Protein AF-A0A443SRJ0-F1 (afdb_monomer_lite)

Organism: NCBI:txid299467

Secondary structure (DSSP, 8-state):
-PPPHHHHHHHHHHHHH-TT---EEEEEEEHHHHHHHHHHTTTS-HHHHHHHHHHHHHHHHHHHHHTT--EEEEEEEPP--GGGHHHHHHHHHHHHHHHHHHHHTT--SSS-----EEEE---SSHHHHHHH--HHHH--

Foldseek 3Di:
DDDDLVNLVVQVVVCVVPVPDAAAEEDEDELVVLLCVVVVCVVPDPVVNLVVLLVVLLVLVVVCVVSVHQAYEYEYDQDPDPVCQVVLQCVVLSSLVSNVVSLPVPCPPDDNRSNRDYHYDADPDPVSVVRRHDPVSSVD

Sequence (140 aa):
MLFSASDLLFLNSLKSQNPKLKVLVSLRFDRKAVANLISANSSRSIDETDSAYSRLAIRVRDFIVAHEIDGVDLDSKYLTDNEILSVNKEIVTSFTKALRYAFQERNSVNIKPKEFLISITSSKYPKELADDYNFKEIKK

Radius of gyration: 16.37 Å; chains: 1; bounding box: 41×31×47 Å

pLDDT: mean 76.87, std 14.96, range [43.91, 95.5]

InterPro domains:
  IPR001223 Glycoside hydrolase family 18, catalytic domain [PF00704] (11-140)
  IPR001223 Glycoside hydrolase family 18, catalytic domain [PS51910] (1-140)
  IPR017853 Glycoside hydrolase superfamily [SSF51445] (10-139)

Structure (mmCIF, N/CA/C/O backbone):
data_AF-A0A443SRJ0-F1
#
_entry.id   AF-A0A443SRJ0-F1
#
loop_
_atom_site.group_PDB
_atom_site.id
_atom_site.type_symbol
_atom_site.label_atom_id
_atom_site.label_alt_id
_atom_site.label_comp_id
_atom_site.label_asym_id
_atom_site.label_entity_id
_atom_site.label_seq_id
_atom_site.pdbx_PDB_ins_code
_atom_site.Cartn_x
_atom_site.Cartn_y
_atom_site.Cartn_z
_atom_site.occupancy
_atom_site.B_iso_or_equiv
_atom_site.auth_seq_id
_atom_site.auth_comp_id
_atom_site.auth_asym_id
_atom_site.auth_atom_id
_atom_site.pdbx_PDB_model_num
ATOM 1 N N . MET A 1 1 ? -12.239 8.414 -8.629 1.00 44.75 1 MET A N 1
ATOM 2 C CA . MET A 1 1 ? -13.343 8.478 -7.653 1.00 44.75 1 MET A CA 1
ATOM 3 C C . MET A 1 1 ? -12.724 8.956 -6.353 1.00 44.75 1 MET A C 1
ATOM 5 O O . MET A 1 1 ? -11.786 8.319 -5.896 1.00 44.75 1 MET A O 1
ATOM 9 N N . LEU A 1 2 ? -13.120 10.133 -5.870 1.00 60.31 2 LEU A N 1
ATOM 10 C CA . LEU A 1 2 ? -12.668 10.672 -4.585 1.00 60.31 2 LEU A CA 1
ATOM 11 C C . LEU A 1 2 ? -13.701 10.241 -3.540 1.00 60.31 2 LEU A C 1
ATOM 13 O O . LEU A 1 2 ? -14.890 10.437 -3.777 1.00 60.31 2 LEU A O 1
ATOM 17 N N . PHE A 1 3 ? -13.268 9.619 -2.444 1.00 67.44 3 PHE A N 1
ATOM 18 C CA . PHE A 1 3 ? -14.166 9.300 -1.332 1.00 67.44 3 PHE A CA 1
ATOM 19 C C . PHE A 1 3 ? -14.610 10.595 -0.652 1.00 67.44 3 PHE A C 1
ATOM 21 O O . PHE A 1 3 ? -13.781 11.463 -0.371 1.00 67.44 3 PHE A O 1
ATOM 28 N N . SER A 1 4 ? -15.905 10.726 -0.375 1.00 80.69 4 SER A N 1
ATOM 29 C CA . SER A 1 4 ? -16.392 11.777 0.512 1.00 80.69 4 SER A CA 1
ATOM 30 C C . SER A 1 4 ? -16.085 11.419 1.971 1.00 80.69 4 SER A C 1
ATOM 32 O O . SER A 1 4 ? -15.935 10.247 2.324 1.00 80.69 4 SER A O 1
ATOM 34 N N . ALA A 1 5 ? -16.029 12.422 2.852 1.00 79.25 5 ALA A N 1
ATOM 35 C CA . ALA A 1 5 ? -15.895 12.176 4.289 1.00 79.25 5 ALA A CA 1
ATOM 36 C C . ALA A 1 5 ? -17.042 11.292 4.827 1.00 79.25 5 ALA A C 1
ATOM 38 O O . ALA A 1 5 ? -16.814 10.444 5.688 1.00 79.25 5 ALA A O 1
ATOM 39 N N . SER A 1 6 ? -18.253 11.433 4.275 1.00 85.81 6 SER A N 1
ATOM 40 C CA . SER A 1 6 ? -19.414 10.597 4.605 1.00 85.81 6 SER A CA 1
ATOM 41 C C . SER A 1 6 ? -19.233 9.129 4.221 1.00 85.81 6 SER A C 1
ATOM 43 O O . SER A 1 6 ? -19.625 8.262 5.000 1.00 85.81 6 SER A O 1
ATOM 45 N N . ASP A 1 7 ? -18.595 8.833 3.084 1.00 89.00 7 ASP A N 1
ATOM 46 C CA . ASP A 1 7 ? -18.338 7.446 2.668 1.00 89.00 7 ASP A CA 1
ATOM 47 C C . ASP A 1 7 ? -17.396 6.749 3.656 1.00 89.00 7 ASP A C 1
ATOM 49 O O . ASP A 1 7 ? -17.621 5.605 4.048 1.00 89.00 7 ASP A O 1
ATOM 53 N N . LEU A 1 8 ? -16.358 7.459 4.110 1.00 87.06 8 LEU A N 1
ATOM 54 C CA . LEU A 1 8 ? -15.388 6.931 5.072 1.00 87.06 8 LEU A CA 1
ATOM 55 C C . LEU A 1 8 ? -16.022 6.697 6.448 1.00 87.06 8 LEU A C 1
ATOM 57 O O . LEU A 1 8 ? -15.788 5.657 7.062 1.00 87.06 8 LEU A O 1
ATOM 61 N N . LEU A 1 9 ? -16.868 7.625 6.909 1.00 87.56 9 LEU A N 1
ATOM 62 C CA . LEU A 1 9 ? -17.628 7.458 8.151 1.00 87.56 9 LEU A CA 1
ATOM 63 C C . LEU A 1 9 ? -18.557 6.244 8.079 1.00 87.56 9 LEU A C 1
ATOM 65 O O . LEU A 1 9 ? -18.588 5.438 9.011 1.00 87.56 9 LEU A O 1
ATOM 69 N N . PHE A 1 10 ? -19.269 6.076 6.962 1.00 90.75 10 PHE A N 1
ATOM 70 C CA . PHE A 1 10 ? -20.126 4.915 6.753 1.00 90.75 10 PHE A CA 1
ATOM 71 C C . PHE A 1 10 ? -19.322 3.610 6.793 1.00 90.75 10 PHE A C 1
ATOM 73 O O . PHE A 1 10 ? -19.665 2.712 7.562 1.00 90.75 10 PHE A O 1
ATOM 80 N N . LEU A 1 11 ? -18.217 3.518 6.046 1.00 90.19 11 LEU A N 1
ATOM 81 C CA . LEU A 1 11 ? -17.362 2.327 6.032 1.00 90.19 11 LEU A CA 1
ATOM 82 C C . LEU A 1 11 ? -16.805 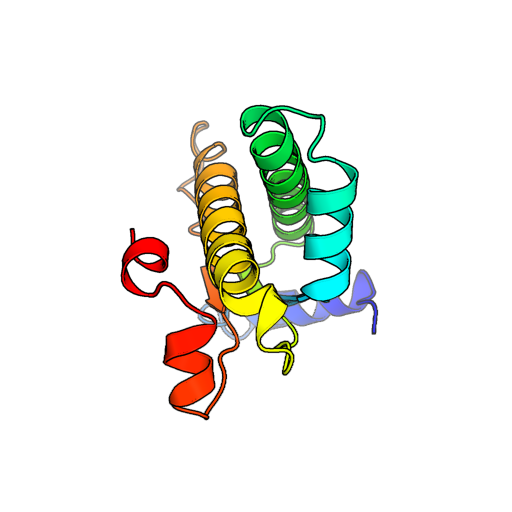1.992 7.423 1.00 90.19 11 LEU A C 1
ATOM 84 O O . LEU A 1 11 ? -16.765 0.823 7.804 1.00 90.19 11 LEU A O 1
ATOM 88 N N . ASN A 1 12 ? -16.427 2.998 8.212 1.00 87.12 12 ASN A N 1
ATOM 89 C CA . ASN A 1 12 ? -15.984 2.779 9.588 1.00 87.12 12 ASN A CA 1
ATOM 90 C C . ASN A 1 12 ? -17.115 2.341 10.515 1.00 87.12 12 ASN A C 1
ATOM 92 O O . ASN A 1 12 ? -16.883 1.508 11.390 1.00 87.12 12 ASN A O 1
ATOM 96 N N . SER A 1 13 ? -18.342 2.830 10.311 1.00 92.00 13 SER A N 1
ATOM 97 C CA . SER A 1 13 ? -19.494 2.415 11.118 1.00 92.00 13 SER A CA 1
ATOM 98 C C . SER A 1 13 ? -19.753 0.905 11.030 1.00 92.00 13 SER A C 1
ATOM 100 O O . SER A 1 13 ? -20.167 0.296 12.017 1.00 92.00 13 SER A O 1
ATOM 102 N N . LEU A 1 14 ? -19.406 0.263 9.907 1.00 93.56 14 LEU A N 1
ATOM 103 C CA . LEU A 1 14 ? -19.519 -1.189 9.730 1.00 93.56 14 LEU A CA 1
ATOM 104 C C . LEU A 1 14 ? -18.627 -1.979 10.702 1.00 93.56 14 LEU A C 1
ATOM 106 O O . LEU A 1 14 ? -18.949 -3.116 11.051 1.00 93.56 14 LEU A O 1
ATOM 110 N N . LYS A 1 15 ? -17.544 -1.376 11.213 1.00 92.56 15 LYS A N 1
ATOM 111 C CA . LYS A 1 15 ? -16.679 -1.995 12.231 1.00 92.56 15 LYS A CA 1
ATOM 112 C C . LYS A 1 15 ? -17.403 -2.196 13.565 1.00 92.56 15 LYS A C 1
ATOM 114 O O . LYS A 1 15 ? -17.046 -3.104 14.308 1.00 92.56 15 LYS A O 1
ATOM 119 N N . SER A 1 16 ? -18.440 -1.405 13.862 1.00 91.38 16 SER A N 1
ATOM 120 C CA . SER A 1 16 ? -19.272 -1.613 15.059 1.00 91.38 16 SER A CA 1
ATOM 121 C C . SER A 1 16 ? -20.077 -2.915 14.991 1.00 91.38 16 SER A C 1
ATOM 123 O O . SER A 1 16 ? -20.309 -3.553 16.014 1.00 91.38 16 SER A O 1
ATOM 125 N N . GLN A 1 17 ? -20.449 -3.341 13.780 1.00 95.50 17 GLN A N 1
ATOM 126 C CA . GLN A 1 17 ? -21.190 -4.580 13.533 1.00 95.50 17 GLN A CA 1
ATOM 127 C C . GLN A 1 17 ? -20.252 -5.787 13.429 1.00 95.50 17 GLN A C 1
ATOM 129 O O . GLN A 1 17 ? -20.599 -6.892 13.836 1.00 95.50 17 GLN A O 1
ATOM 134 N N . ASN A 1 18 ? -19.042 -5.577 12.906 1.00 95.50 18 ASN A N 1
ATOM 135 C CA . ASN A 1 18 ? -17.995 -6.587 12.858 1.00 95.50 18 ASN A CA 1
ATOM 136 C C . ASN A 1 18 ? -16.651 -5.986 13.303 1.00 95.50 18 ASN A C 1
ATOM 138 O O . ASN A 1 18 ? -15.917 -5.460 12.463 1.00 95.50 18 ASN A O 1
ATOM 142 N N . PRO A 1 19 ? -16.265 -6.131 14.586 1.00 91.75 19 PRO A N 1
ATOM 143 C CA . PRO A 1 19 ? -15.003 -5.593 15.103 1.00 91.75 19 PRO A CA 1
ATOM 144 C C . PRO A 1 19 ? -13.735 -6.167 14.448 1.00 91.75 19 PRO A C 1
ATOM 146 O O . PRO A 1 19 ? -12.643 -5.630 14.635 1.00 91.75 19 PRO A O 1
ATOM 149 N N . LYS A 1 20 ? -13.851 -7.265 13.686 1.00 93.19 20 LYS A N 1
ATOM 150 C CA . LYS A 1 20 ? -12.743 -7.845 12.911 1.00 93.19 20 LYS A CA 1
ATOM 151 C C . LYS A 1 20 ? -12.593 -7.213 11.524 1.00 93.19 20 LYS A C 1
ATOM 153 O O . LYS A 1 20 ? -11.577 -7.453 10.875 1.00 93.19 20 LYS A O 1
ATOM 158 N N . LEU A 1 21 ? -13.575 -6.435 11.062 1.00 94.00 21 LEU A N 1
ATOM 159 C CA . LEU A 1 21 ? -13.532 -5.757 9.770 1.00 94.00 21 LEU A CA 1
ATOM 160 C C . LEU A 1 21 ? -12.390 -4.735 9.744 1.00 94.00 21 LEU A C 1
ATOM 162 O O . LEU A 1 21 ? -12.214 -3.960 10.686 1.00 94.00 21 LEU A O 1
ATOM 166 N N . LYS A 1 22 ? -11.636 -4.726 8.641 1.00 93.75 22 LYS A N 1
ATOM 167 C CA . LYS A 1 22 ? -10.589 -3.742 8.363 1.00 93.75 22 LYS A CA 1
ATOM 168 C C . LYS A 1 22 ? -10.931 -2.966 7.101 1.00 93.75 22 LYS A C 1
ATOM 170 O O . LYS A 1 22 ? -11.345 -3.558 6.109 1.00 93.75 22 LYS A O 1
ATOM 175 N N . VAL A 1 23 ? -10.755 -1.652 7.151 1.00 92.88 23 VAL A N 1
ATOM 176 C CA . VAL A 1 23 ? -10.993 -0.740 6.028 1.00 92.88 23 VAL A CA 1
ATOM 177 C C . VAL A 1 23 ? -9.653 -0.188 5.568 1.00 92.88 23 VAL A C 1
ATOM 179 O O . VAL A 1 23 ? -8.908 0.376 6.370 1.00 92.88 23 VAL A O 1
ATOM 182 N N . LEU A 1 24 ? -9.352 -0.359 4.283 1.00 93.69 24 LEU A N 1
ATOM 183 C CA . LEU A 1 24 ? -8.164 0.185 3.633 1.00 93.69 24 LEU A CA 1
ATOM 184 C C . LEU A 1 24 ? -8.595 1.125 2.509 1.00 93.69 24 LEU A C 1
ATOM 186 O O . LEU A 1 24 ? -9.617 0.897 1.861 1.00 93.69 24 LEU A O 1
ATOM 190 N N . VAL A 1 25 ? -7.794 2.158 2.255 1.00 91.62 25 VAL A N 1
ATOM 191 C CA . VAL A 1 25 ? -7.959 3.027 1.081 1.00 91.62 25 VAL A CA 1
ATOM 192 C C . VAL A 1 25 ? -6.900 2.723 0.038 1.00 91.62 25 VAL A C 1
ATOM 194 O O . VAL A 1 25 ? -5.715 2.634 0.354 1.00 91.62 25 VAL A O 1
ATOM 197 N N . SER A 1 26 ? -7.331 2.584 -1.213 1.00 91.12 26 SER A N 1
ATOM 198 C CA . SER A 1 26 ? -6.417 2.338 -2.323 1.00 91.12 26 SER A CA 1
ATOM 199 C C . SER A 1 26 ? -5.842 3.651 -2.852 1.00 91.12 26 SER A C 1
ATOM 201 O O . SER A 1 26 ? -6.565 4.547 -3.299 1.00 91.12 26 SER A O 1
ATOM 203 N N . LEU A 1 27 ? -4.520 3.768 -2.781 1.00 88.25 27 LEU A N 1
ATOM 204 C CA . LEU A 1 27 ? -3.725 4.844 -3.341 1.00 88.25 27 LEU A CA 1
ATOM 205 C C . LEU A 1 27 ? -3.383 4.480 -4.781 1.00 88.25 27 LEU A C 1
ATOM 207 O O . LEU A 1 27 ? -2.394 3.798 -5.054 1.00 88.25 27 LEU A O 1
ATOM 211 N N . ARG A 1 28 ? -4.211 4.965 -5.707 1.00 83.56 28 ARG A N 1
ATOM 212 C CA . ARG A 1 28 ? -3.949 4.812 -7.136 1.00 83.56 28 ARG A CA 1
ATOM 213 C C . ARG A 1 28 ? -3.001 5.898 -7.604 1.00 83.56 28 ARG A C 1
ATOM 215 O O . ARG A 1 28 ? -3.376 7.070 -7.629 1.00 83.56 28 ARG A O 1
ATOM 222 N N . PHE A 1 29 ? -1.798 5.513 -8.007 1.00 73.88 29 PHE A N 1
ATOM 223 C CA . PHE A 1 29 ? -0.833 6.440 -8.586 1.00 73.88 29 PHE A CA 1
ATOM 224 C C . PHE A 1 29 ? -0.308 5.934 -9.924 1.00 73.88 29 PHE A C 1
ATOM 226 O O . PHE A 1 29 ? -0.174 4.733 -10.174 1.00 73.88 29 PHE A O 1
ATOM 233 N N . ASP A 1 30 ? -0.036 6.888 -10.807 1.00 74.00 30 ASP A N 1
ATOM 234 C CA . ASP A 1 30 ? 0.606 6.630 -12.084 1.00 74.00 30 ASP A CA 1
ATOM 235 C C . ASP A 1 30 ? 2.124 6.630 -11.878 1.00 74.00 30 ASP A C 1
ATOM 237 O O . ASP A 1 30 ? 2.721 7.661 -11.555 1.00 74.00 30 ASP A O 1
ATOM 241 N N . ARG A 1 31 ? 2.749 5.462 -12.058 1.00 69.25 31 ARG A N 1
ATOM 242 C CA . ARG A 1 31 ? 4.198 5.300 -11.910 1.00 69.25 31 ARG A CA 1
ATOM 243 C C . ARG A 1 31 ? 4.975 6.185 -12.881 1.00 69.25 31 ARG A C 1
ATOM 245 O O . ARG A 1 31 ? 6.039 6.658 -12.507 1.00 69.25 31 ARG A O 1
ATOM 252 N N . LYS A 1 32 ? 4.445 6.477 -14.076 1.00 69.38 32 LYS A N 1
ATOM 253 C CA . LYS A 1 32 ? 5.091 7.363 -15.056 1.00 69.38 32 LYS A CA 1
ATOM 254 C C . LYS A 1 32 ? 5.081 8.807 -14.575 1.00 69.38 32 LYS A C 1
ATOM 256 O O . LYS A 1 32 ? 6.088 9.495 -14.687 1.00 69.38 32 LYS A O 1
ATOM 261 N N . ALA A 1 33 ? 3.973 9.257 -13.987 1.00 67.25 33 ALA A N 1
ATOM 262 C CA . ALA A 1 33 ? 3.899 10.588 -13.388 1.00 67.25 33 ALA A CA 1
ATOM 263 C C . ALA A 1 33 ? 4.875 10.727 -12.207 1.00 67.25 33 ALA A C 1
ATOM 265 O O . ALA A 1 33 ? 5.566 11.738 -12.099 1.00 67.25 33 ALA A O 1
ATOM 266 N N . VAL A 1 34 ? 4.981 9.695 -11.363 1.00 67.25 34 VAL A N 1
ATOM 267 C CA . VAL A 1 34 ? 5.936 9.659 -10.245 1.00 67.25 34 VAL A CA 1
ATOM 268 C C . VAL A 1 34 ? 7.384 9.612 -10.748 1.00 67.25 34 VAL A C 1
ATOM 270 O O . VAL A 1 34 ? 8.201 10.407 -10.296 1.00 67.25 34 VAL A O 1
ATOM 273 N N . ALA A 1 35 ? 7.695 8.764 -11.729 1.00 66.75 35 ALA A N 1
ATOM 274 C CA . ALA A 1 35 ? 9.014 8.688 -12.356 1.00 66.75 35 ALA A CA 1
ATOM 275 C C . ALA A 1 35 ? 9.423 10.023 -12.994 1.00 66.75 35 ALA A C 1
ATOM 277 O O . ALA A 1 35 ? 10.542 10.475 -12.780 1.00 66.75 35 ALA A O 1
ATOM 278 N N . ASN A 1 36 ? 8.508 10.691 -13.704 1.00 67.31 36 ASN A N 1
ATOM 279 C CA . ASN A 1 36 ? 8.746 12.011 -14.291 1.00 67.31 36 ASN A CA 1
ATOM 280 C C . ASN A 1 36 ? 8.974 13.093 -13.228 1.00 67.31 36 ASN A C 1
ATOM 282 O O . ASN A 1 36 ? 9.793 13.983 -13.424 1.00 67.31 36 ASN A O 1
ATOM 286 N N . LEU A 1 37 ? 8.270 13.026 -12.095 1.00 63.41 37 LEU A N 1
ATOM 287 C CA . LEU A 1 37 ? 8.514 13.923 -10.965 1.00 63.41 37 LEU A CA 1
ATOM 288 C C . LEU A 1 37 ? 9.896 13.684 -10.352 1.00 63.41 37 LEU A C 1
ATOM 290 O O . LEU A 1 37 ? 10.562 14.641 -9.975 1.00 63.41 37 LEU A O 1
ATOM 294 N N . ILE A 1 38 ? 10.341 12.433 -10.258 1.00 61.47 38 ILE A N 1
ATOM 295 C CA . ILE A 1 38 ? 11.665 12.089 -9.726 1.00 61.47 38 ILE A CA 1
ATOM 296 C C . ILE A 1 38 ? 12.759 12.518 -10.703 1.00 61.47 38 ILE A C 1
ATOM 298 O O . ILE A 1 38 ? 13.710 13.178 -10.299 1.00 61.47 38 ILE A O 1
ATOM 302 N N . SER A 1 39 ? 12.604 12.226 -11.996 1.00 63.19 39 SER A N 1
ATOM 303 C CA . SER A 1 39 ? 13.583 12.589 -13.024 1.00 63.19 39 SER A CA 1
ATOM 304 C C . SER A 1 39 ? 13.669 14.100 -13.244 1.00 63.19 39 SER A C 1
ATOM 306 O O . SER A 1 39 ? 14.772 14.623 -13.380 1.00 63.19 39 SER A O 1
ATOM 308 N N . ALA A 1 40 ? 12.556 14.838 -13.175 1.00 59.94 40 ALA A N 1
ATOM 309 C CA . ALA A 1 40 ? 12.565 16.304 -13.188 1.00 59.94 40 ALA A CA 1
ATOM 310 C C . ALA A 1 40 ? 13.244 16.908 -11.946 1.00 59.94 40 ALA A C 1
ATOM 312 O O . ALA A 1 40 ? 13.718 18.041 -11.990 1.00 59.94 40 ALA A O 1
ATOM 313 N N . ASN A 1 41 ? 13.318 16.148 -10.851 1.00 52.78 41 ASN A N 1
ATOM 314 C CA . ASN A 1 41 ? 14.046 16.511 -9.640 1.00 52.78 41 ASN A CA 1
ATOM 315 C C . ASN A 1 41 ? 15.436 15.850 -9.555 1.00 52.78 41 ASN A C 1
ATOM 317 O O . ASN A 1 41 ? 16.070 15.960 -8.518 1.00 52.78 41 ASN A O 1
ATOM 321 N N . SER A 1 42 ? 15.953 15.208 -10.612 1.00 49.91 42 SER A N 1
ATOM 322 C CA . SER A 1 42 ? 17.254 14.503 -10.587 1.00 49.91 42 SER A CA 1
ATOM 323 C C . SER A 1 42 ? 18.488 15.406 -10.403 1.00 49.91 42 SER A C 1
ATOM 325 O O . SER A 1 42 ? 19.588 14.905 -10.188 1.00 49.91 42 SER A O 1
ATOM 327 N N . SER A 1 43 ? 18.322 16.734 -10.434 1.00 48.00 43 SER A N 1
ATOM 328 C CA . SER A 1 43 ? 19.339 17.701 -9.987 1.00 48.00 43 SER A CA 1
ATOM 329 C C . SER A 1 43 ? 19.380 17.886 -8.464 1.00 48.00 43 SER A C 1
ATOM 331 O O . SER A 1 43 ? 20.258 18.579 -7.952 1.00 48.00 43 SER A O 1
ATOM 333 N N . ARG A 1 44 ? 18.439 17.278 -7.737 1.00 46.62 44 ARG A N 1
ATOM 334 C CA . ARG A 1 44 ? 18.351 17.263 -6.278 1.00 46.62 44 ARG A CA 1
ATOM 335 C C . ARG A 1 44 ? 18.863 15.922 -5.759 1.00 46.62 44 ARG A C 1
ATOM 337 O O . ARG A 1 44 ? 18.669 14.889 -6.396 1.00 46.62 44 ARG A O 1
ATOM 344 N N . SER A 1 45 ? 19.565 15.944 -4.628 1.00 45.59 45 SER A N 1
ATOM 345 C CA . SER A 1 45 ? 20.201 14.755 -4.053 1.00 45.59 45 SER A CA 1
ATOM 346 C C . SER A 1 45 ? 19.187 13.634 -3.778 1.00 45.59 45 SER A C 1
ATOM 348 O O . SER A 1 45 ? 17.991 13.873 -3.606 1.00 45.59 45 SER A O 1
ATOM 350 N N . ILE A 1 46 ? 19.671 12.390 -3.713 1.00 48.69 46 ILE A N 1
ATOM 351 C CA . ILE A 1 46 ? 18.876 11.201 -3.353 1.00 48.69 46 ILE A CA 1
ATOM 352 C C . ILE A 1 46 ? 18.085 11.434 -2.046 1.00 48.69 46 ILE A C 1
ATOM 354 O O . ILE A 1 46 ? 16.906 11.081 -1.978 1.00 48.69 46 ILE A O 1
ATOM 358 N N . ASP A 1 47 ? 18.668 12.165 -1.090 1.00 50.66 47 ASP A N 1
ATOM 359 C CA . ASP A 1 47 ? 18.025 12.575 0.168 1.00 50.66 47 ASP A CA 1
ATOM 360 C C . ASP A 1 47 ? 16.751 13.424 -0.039 1.00 50.66 47 ASP A C 1
ATOM 362 O O . ASP A 1 47 ? 15.787 13.341 0.727 1.00 50.66 47 ASP A O 1
ATOM 366 N N . GLU A 1 48 ? 16.687 14.235 -1.099 1.00 48.59 48 GLU A N 1
ATOM 367 C CA . GLU A 1 48 ? 15.500 15.033 -1.417 1.00 48.59 48 GLU A CA 1
ATOM 368 C C . GLU A 1 48 ? 14.387 14.206 -2.077 1.00 48.59 48 GLU A C 1
ATOM 370 O O . GLU A 1 48 ? 13.204 14.508 -1.884 1.00 48.59 48 GLU A O 1
ATOM 375 N N . THR A 1 49 ? 14.716 13.134 -2.801 1.00 51.50 49 THR A N 1
ATOM 376 C CA . THR A 1 49 ? 13.706 12.192 -3.318 1.00 51.50 49 THR A CA 1
ATOM 377 C C . THR A 1 49 ? 13.093 11.383 -2.172 1.00 51.50 49 THR A C 1
ATOM 379 O O . THR A 1 49 ? 11.865 11.263 -2.088 1.00 51.50 49 THR A O 1
ATOM 382 N N . ASP A 1 50 ? 13.918 10.959 -1.213 1.00 59.56 50 ASP A N 1
ATOM 383 C CA . ASP A 1 50 ? 13.458 10.380 0.053 1.00 59.56 50 ASP A CA 1
ATOM 384 C C . ASP A 1 50 ? 12.578 11.361 0.839 1.00 59.56 50 ASP A C 1
ATOM 386 O O . ASP A 1 50 ? 11.566 10.964 1.427 1.00 59.56 50 ASP A O 1
ATOM 390 N N . SER A 1 51 ? 12.851 12.668 0.758 1.00 69.06 51 SER A N 1
ATOM 391 C CA . SER A 1 51 ? 11.989 13.690 1.360 1.00 69.06 51 SER A CA 1
ATOM 392 C C . SER A 1 51 ? 10.592 13.761 0.719 1.00 69.06 51 SER A C 1
ATOM 394 O O . SER A 1 51 ? 9.610 14.036 1.410 1.00 69.06 51 SER A O 1
ATOM 396 N N . ALA A 1 52 ? 10.459 13.506 -0.589 1.00 73.50 52 ALA A N 1
ATOM 397 C CA . ALA A 1 52 ? 9.169 13.556 -1.278 1.00 73.50 52 ALA A CA 1
ATOM 398 C C . ALA A 1 52 ? 8.286 12.355 -0.920 1.00 73.50 52 ALA A C 1
ATOM 400 O O . ALA A 1 52 ? 7.123 12.547 -0.550 1.00 73.50 52 ALA A O 1
ATOM 401 N N . TYR A 1 53 ? 8.849 11.143 -0.955 1.00 78.81 53 TYR A N 1
ATOM 402 C CA . TYR A 1 53 ? 8.154 9.939 -0.497 1.00 78.81 53 TYR A CA 1
ATOM 403 C C . TYR A 1 53 ? 7.779 10.029 0.978 1.00 78.81 53 TYR A C 1
ATOM 405 O O . TYR A 1 53 ? 6.642 9.722 1.328 1.00 78.81 53 TYR A O 1
ATOM 413 N N . SER A 1 54 ? 8.685 10.527 1.823 1.00 82.19 54 SER A N 1
ATOM 414 C CA . SER A 1 54 ? 8.425 10.719 3.253 1.00 82.19 54 SER A CA 1
ATOM 415 C C . SER A 1 54 ? 7.305 11.729 3.500 1.00 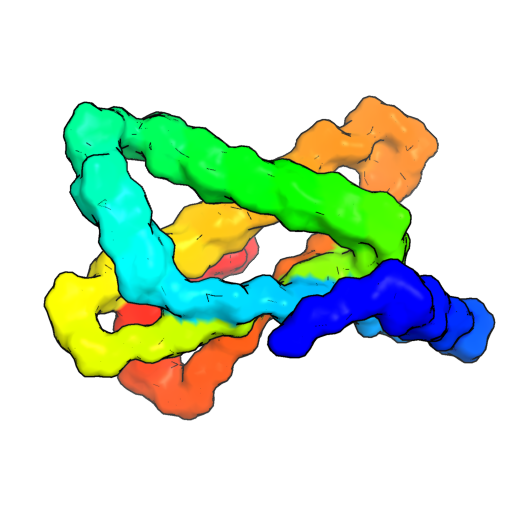82.19 54 SER A C 1
ATOM 417 O O . SER A 1 54 ? 6.376 11.444 4.253 1.00 82.19 54 SER A O 1
ATOM 419 N N . ARG A 1 55 ? 7.304 12.883 2.812 1.00 82.50 55 ARG A N 1
ATOM 420 C CA . ARG A 1 55 ? 6.205 13.864 2.906 1.00 82.50 55 ARG A CA 1
ATOM 421 C C . ARG A 1 55 ? 4.867 13.274 2.473 1.00 82.50 55 ARG A C 1
ATOM 423 O O . ARG A 1 55 ? 3.853 13.528 3.123 1.00 82.50 55 ARG A O 1
ATOM 430 N N . LEU A 1 56 ? 4.844 12.512 1.379 1.00 84.75 56 LEU A N 1
ATOM 431 C CA . LEU A 1 56 ? 3.623 11.855 0.920 1.00 84.75 56 LEU A CA 1
ATOM 432 C C . LEU A 1 56 ? 3.157 10.795 1.926 1.00 84.75 56 LEU A C 1
ATOM 434 O O . LEU A 1 56 ? 1.981 10.777 2.278 1.00 84.75 56 LEU A O 1
ATOM 438 N N . ALA A 1 57 ? 4.069 9.969 2.439 1.00 87.38 57 ALA A N 1
ATOM 439 C CA . ALA A 1 57 ? 3.778 8.948 3.440 1.00 87.38 57 ALA A CA 1
ATOM 440 C C . ALA A 1 57 ? 3.222 9.548 4.742 1.00 87.38 57 ALA A C 1
ATOM 442 O O . ALA A 1 57 ? 2.246 9.037 5.288 1.00 87.38 57 ALA A O 1
ATOM 443 N N . ILE A 1 58 ? 3.770 10.679 5.196 1.00 86.75 58 ILE A N 1
ATOM 444 C CA . ILE A 1 58 ? 3.253 11.443 6.339 1.00 86.75 58 ILE A CA 1
ATOM 445 C C . ILE A 1 58 ? 1.821 11.922 6.080 1.00 86.75 58 ILE A C 1
ATOM 447 O O . ILE A 1 58 ? 0.953 11.736 6.927 1.00 86.75 58 ILE A O 1
ATOM 451 N N . ARG A 1 59 ? 1.535 12.481 4.897 1.00 88.12 59 ARG A N 1
ATOM 452 C CA . ARG A 1 59 ? 0.171 12.917 4.544 1.00 88.12 59 ARG A CA 1
ATOM 453 C C . ARG A 1 59 ? -0.810 11.750 4.481 1.00 88.12 59 ARG A C 1
ATOM 455 O O . ARG A 1 59 ? -1.944 11.886 4.928 1.00 88.12 59 ARG A O 1
ATOM 462 N N . VAL A 1 60 ? -0.374 10.607 3.951 1.00 90.25 60 VAL A N 1
ATOM 463 C CA . VAL A 1 60 ? -1.163 9.370 3.939 1.00 90.25 60 VAL A CA 1
ATOM 464 C C . VAL A 1 60 ? -1.471 8.919 5.364 1.00 90.25 60 VAL A C 1
ATOM 466 O O . VAL A 1 60 ? -2.629 8.646 5.668 1.00 90.25 60 VAL A O 1
ATOM 469 N N . ARG A 1 61 ? -0.466 8.887 6.248 1.00 89.69 61 ARG A N 1
ATOM 470 C CA . ARG A 1 61 ? -0.644 8.582 7.673 1.00 89.69 61 ARG A CA 1
ATOM 471 C C . ARG A 1 61 ? -1.668 9.514 8.313 1.00 89.69 61 ARG A C 1
ATOM 473 O O . ARG A 1 61 ? -2.599 9.048 8.960 1.00 89.69 61 ARG A O 1
ATOM 480 N N . ASP A 1 62 ? -1.497 10.820 8.142 1.00 89.56 62 ASP A N 1
ATOM 481 C CA . ASP A 1 62 ? -2.372 11.811 8.768 1.00 89.56 62 ASP A CA 1
ATOM 482 C C . ASP A 1 62 ? -3.818 11.652 8.281 1.00 89.56 62 ASP A C 1
ATOM 484 O O . ASP A 1 62 ? -4.746 11.698 9.086 1.00 89.56 62 ASP A O 1
ATOM 488 N N . PHE A 1 63 ? -4.006 11.356 6.992 1.00 89.81 63 PHE A N 1
ATOM 489 C CA . PHE A 1 63 ? -5.311 11.042 6.417 1.00 89.81 63 PHE A CA 1
ATOM 490 C C . PHE A 1 63 ? -5.942 9.784 7.036 1.00 89.81 63 PHE A C 1
ATOM 492 O O . PHE A 1 63 ? -7.082 9.834 7.496 1.00 89.81 63 PHE A O 1
ATOM 499 N N . ILE A 1 64 ? -5.222 8.656 7.091 1.00 90.19 64 ILE A N 1
ATOM 500 C CA . ILE A 1 64 ? -5.791 7.412 7.640 1.00 90.19 64 ILE A CA 1
ATOM 501 C C . ILE A 1 64 ? -6.058 7.510 9.147 1.00 90.19 64 ILE A C 1
ATOM 503 O O . ILE A 1 64 ? -7.015 6.908 9.626 1.00 90.19 64 ILE A O 1
ATOM 507 N N . VAL A 1 65 ? -5.262 8.291 9.887 1.00 88.94 65 VAL A N 1
ATOM 508 C CA . VAL A 1 65 ? -5.493 8.583 11.310 1.00 88.94 65 VAL A CA 1
ATOM 509 C C . VAL A 1 65 ? -6.756 9.423 11.480 1.00 88.94 65 VAL A C 1
ATOM 511 O O . VAL A 1 65 ? -7.631 9.042 12.253 1.00 88.94 65 VAL A O 1
ATOM 514 N N . ALA A 1 66 ? -6.872 10.531 10.741 1.00 88.00 66 ALA A N 1
ATOM 515 C CA . ALA A 1 66 ? -8.006 11.451 10.840 1.00 88.00 66 ALA A CA 1
ATOM 516 C C . ALA A 1 66 ? -9.347 10.786 10.497 1.00 88.00 66 ALA A C 1
ATOM 518 O O . ALA A 1 66 ? -10.389 11.186 11.010 1.00 88.00 66 ALA A O 1
ATOM 519 N N . HIS A 1 67 ? -9.311 9.763 9.646 1.00 88.69 67 HIS A N 1
ATOM 520 C CA . HIS A 1 67 ? -10.489 9.030 9.204 1.00 88.69 67 HIS A CA 1
ATOM 521 C C . HIS A 1 67 ? -10.571 7.613 9.779 1.00 88.69 67 HIS A C 1
ATOM 523 O O . HIS A 1 67 ? -11.282 6.796 9.215 1.00 88.69 67 HIS A O 1
ATOM 529 N N . GLU A 1 68 ? -9.845 7.282 10.852 1.00 88.56 68 GLU A N 1
ATOM 530 C CA . GLU A 1 68 ? -9.894 5.973 11.537 1.00 88.56 68 GLU A CA 1
ATOM 531 C C . GLU A 1 68 ? -9.724 4.735 10.628 1.00 88.56 68 GLU A C 1
ATOM 533 O O . GLU A 1 68 ? -10.141 3.618 10.957 1.00 88.56 68 GLU A O 1
ATOM 538 N N . ILE A 1 69 ? -9.053 4.906 9.494 1.00 90.88 69 ILE A N 1
ATOM 539 C CA . ILE A 1 69 ? -8.799 3.867 8.496 1.00 90.88 69 ILE A CA 1
ATOM 540 C C . ILE A 1 69 ? -7.711 2.934 9.042 1.00 90.88 69 ILE A C 1
ATOM 542 O O . ILE A 1 69 ? -6.878 3.323 9.867 1.00 90.88 69 ILE A O 1
ATOM 546 N N . ASP A 1 70 ? -7.754 1.659 8.664 1.00 92.69 70 ASP A N 1
ATOM 547 C CA . ASP A 1 70 ? -6.833 0.651 9.200 1.00 92.69 70 ASP A CA 1
ATOM 548 C C . ASP A 1 70 ? -5.567 0.502 8.368 1.00 92.69 70 ASP A C 1
ATOM 550 O O . ASP A 1 70 ? -4.631 -0.149 8.815 1.00 92.69 70 ASP A O 1
ATOM 554 N N . GLY A 1 71 ? -5.510 1.100 7.181 1.00 93.44 71 GLY A N 1
ATOM 555 C CA . GLY A 1 71 ? -4.341 1.012 6.328 1.00 93.44 71 GLY A CA 1
ATOM 556 C C . GLY A 1 71 ? -4.563 1.520 4.915 1.00 93.44 71 GLY A C 1
ATOM 557 O O . GLY A 1 71 ? -5.574 2.153 4.599 1.00 93.44 71 GLY A O 1
ATOM 558 N N . VAL A 1 72 ? -3.600 1.203 4.060 1.00 93.75 72 VAL A N 1
ATOM 559 C CA . VAL A 1 72 ? -3.591 1.588 2.651 1.00 93.75 72 VAL A CA 1
ATOM 560 C C . VAL A 1 72 ? -3.297 0.407 1.741 1.00 93.75 72 VAL A C 1
ATOM 562 O O . VAL A 1 72 ? -2.601 -0.538 2.112 1.00 93.75 72 VAL A O 1
ATOM 565 N N . ASP A 1 73 ? -3.825 0.484 0.531 1.00 93.56 73 ASP A N 1
ATOM 566 C CA . ASP A 1 73 ? -3.492 -0.393 -0.584 1.00 93.56 73 ASP A CA 1
ATOM 567 C C . ASP A 1 73 ? -2.743 0.413 -1.648 1.00 93.56 73 ASP A C 1
ATOM 569 O O . ASP A 1 73 ? -3.185 1.489 -2.042 1.00 93.56 73 ASP A O 1
ATOM 573 N N . LEU A 1 74 ? -1.586 -0.067 -2.092 1.00 89.75 74 LEU A N 1
ATOM 574 C CA . LEU A 1 74 ? -0.836 0.544 -3.184 1.00 89.75 74 LEU A CA 1
ATOM 575 C C . LEU A 1 74 ? -1.273 -0.095 -4.503 1.00 89.75 74 LEU A C 1
ATOM 577 O O . LEU A 1 74 ? -0.794 -1.170 -4.860 1.00 89.75 74 LEU A O 1
ATOM 581 N N . ASP A 1 75 ? -2.150 0.590 -5.238 1.00 87.81 75 ASP A N 1
ATOM 582 C CA . ASP A 1 75 ? -2.590 0.195 -6.581 1.00 87.81 75 ASP A CA 1
ATOM 583 C C . ASP A 1 75 ? -1.926 1.077 -7.636 1.00 87.81 75 ASP A C 1
ATOM 585 O O . ASP A 1 75 ? -2.478 2.036 -8.183 1.00 87.81 75 ASP A O 1
ATOM 589 N N . SER A 1 76 ? -0.664 0.772 -7.888 1.00 78.88 76 SER A N 1
ATOM 590 C CA . SER A 1 76 ? 0.105 1.451 -8.915 1.00 78.88 76 SER A CA 1
ATOM 591 C C . SER A 1 76 ? -0.233 0.883 -10.294 1.00 78.88 76 SER A C 1
ATOM 593 O O . SER A 1 76 ? -0.167 -0.333 -10.484 1.00 78.88 76 SER A O 1
ATOM 595 N N . LYS A 1 77 ? -0.486 1.739 -11.286 1.00 69.88 77 LYS A N 1
ATOM 596 C CA . LYS A 1 77 ? -0.590 1.266 -12.675 1.00 69.88 77 LYS A CA 1
ATOM 597 C C . LYS A 1 77 ? 0.769 0.748 -13.165 1.00 69.88 77 LYS A C 1
ATOM 599 O O . LYS A 1 77 ? 1.764 1.466 -13.059 1.00 69.88 77 LYS A O 1
ATOM 604 N N . TYR A 1 78 ? 0.793 -0.474 -13.697 1.00 64.62 78 TYR A N 1
ATOM 605 C CA . TYR A 1 78 ? 1.961 -1.084 -14.346 1.00 64.62 78 TYR A CA 1
ATOM 606 C C . TYR A 1 78 ? 2.359 -0.274 -15.577 1.00 64.62 78 TYR A C 1
ATOM 608 O O . TYR A 1 78 ? 1.486 0.179 -16.323 1.00 64.62 78 TYR A O 1
ATOM 616 N N . LEU A 1 79 ? 3.660 -0.087 -15.791 1.00 58.09 79 LEU A N 1
ATOM 617 C CA . LEU A 1 79 ? 4.157 0.501 -17.032 1.00 58.09 79 LEU A CA 1
ATOM 618 C C . LEU A 1 79 ? 4.569 -0.631 -17.965 1.00 58.09 79 LEU A C 1
ATOM 620 O O . LEU A 1 79 ? 5.268 -1.549 -17.555 1.00 58.09 79 LEU A O 1
ATOM 624 N N . THR A 1 80 ? 4.149 -0.555 -19.223 1.00 57.69 80 THR A N 1
ATOM 625 C CA . THR A 1 80 ? 4.487 -1.553 -20.249 1.00 57.69 80 THR A CA 1
ATOM 626 C C . THR A 1 80 ? 5.792 -1.244 -20.988 1.00 57.69 80 THR A C 1
ATOM 628 O O . THR A 1 80 ? 6.229 -2.051 -21.805 1.00 57.69 80 THR A O 1
ATOM 631 N N . ASP A 1 81 ? 6.416 -0.094 -20.713 1.00 58.06 81 ASP A N 1
ATOM 632 C CA . ASP A 1 81 ? 7.605 0.377 -21.428 1.00 58.06 81 ASP A CA 1
ATOM 633 C C . ASP A 1 81 ? 8.902 -0.099 -20.747 1.00 58.06 81 ASP A C 1
ATOM 635 O O . ASP A 1 81 ? 9.167 0.201 -19.580 1.00 58.06 81 ASP A O 1
ATOM 639 N N . ASN A 1 82 ? 9.741 -0.814 -21.508 1.00 54.66 82 ASN A N 1
ATOM 640 C CA . ASN A 1 82 ? 10.971 -1.463 -21.026 1.00 54.66 82 ASN A CA 1
ATOM 641 C C . ASN A 1 82 ? 12.048 -0.488 -20.494 1.00 54.66 82 ASN A C 1
ATOM 643 O O . ASN A 1 82 ? 12.951 -0.915 -19.780 1.00 54.66 82 ASN A O 1
ATOM 647 N N . GLU A 1 83 ? 11.975 0.806 -20.818 1.00 51.78 83 GLU A N 1
ATOM 648 C CA . GLU A 1 83 ? 12.974 1.809 -20.403 1.00 51.78 83 GLU A CA 1
ATOM 649 C C . GLU A 1 83 ? 12.778 2.314 -18.958 1.00 51.78 83 GLU A C 1
ATOM 651 O O . GLU A 1 83 ? 13.656 2.981 -18.418 1.00 51.78 83 GLU A O 1
ATOM 656 N N . ILE A 1 84 ? 11.666 1.968 -18.292 1.00 59.06 84 ILE A N 1
ATOM 657 C CA . ILE A 1 84 ? 11.307 2.474 -16.947 1.00 59.06 84 ILE A CA 1
ATOM 658 C C . ILE A 1 84 ? 11.400 1.368 -15.866 1.00 59.06 84 ILE A C 1
ATOM 660 O O . ILE A 1 84 ? 11.111 1.588 -14.692 1.00 59.06 84 ILE A O 1
ATOM 664 N N . LEU A 1 85 ? 11.849 0.159 -16.224 1.00 58.06 85 LEU A N 1
ATOM 665 C CA . LEU A 1 85 ? 11.753 -1.031 -15.362 1.00 58.06 85 LEU A CA 1
ATOM 666 C C . LEU A 1 85 ? 12.532 -0.932 -14.034 1.00 58.06 85 LEU A C 1
ATOM 668 O O . LEU A 1 85 ? 12.022 -1.346 -12.994 1.00 58.06 85 LEU A O 1
ATOM 672 N N . SER A 1 86 ? 13.746 -0.370 -14.016 1.00 60.09 86 SER A N 1
ATOM 673 C CA . SER A 1 86 ? 14.508 -0.205 -12.760 1.00 60.09 86 SER A CA 1
ATOM 674 C C . SER A 1 86 ? 13.866 0.833 -11.834 1.00 60.09 86 SER A C 1
ATOM 676 O O . SER A 1 86 ? 13.674 0.573 -10.646 1.00 60.09 86 SER A O 1
ATOM 678 N N . VAL A 1 87 ? 13.449 1.965 -12.405 1.00 63.12 87 VAL A N 1
ATOM 679 C CA . VAL A 1 87 ? 12.759 3.058 -11.706 1.00 63.12 87 VAL A CA 1
ATOM 680 C C . VAL A 1 87 ? 11.434 2.567 -11.108 1.00 63.12 87 VAL A C 1
ATOM 682 O O . VAL A 1 87 ? 11.082 2.929 -9.987 1.00 63.12 87 VAL A O 1
ATOM 685 N N . ASN A 1 88 ? 10.730 1.660 -11.791 1.00 63.91 88 ASN A N 1
ATOM 686 C CA . ASN A 1 88 ? 9.495 1.056 -11.290 1.00 63.91 88 ASN A CA 1
ATOM 687 C C . ASN A 1 88 ? 9.687 0.236 -10.012 1.00 63.91 88 ASN A C 1
ATOM 689 O O . ASN A 1 88 ? 8.903 0.391 -9.069 1.00 63.91 88 ASN A O 1
ATOM 693 N N . LYS A 1 89 ? 10.719 -0.623 -9.968 1.00 73.00 89 LYS A N 1
ATOM 694 C CA . LYS A 1 89 ? 11.012 -1.445 -8.780 1.00 73.00 89 LYS A CA 1
ATOM 695 C C . LYS A 1 89 ? 11.312 -0.572 -7.569 1.00 73.00 89 LYS A C 1
ATOM 697 O O . LYS A 1 89 ? 10.897 -0.897 -6.452 1.00 73.00 89 LYS A O 1
ATOM 702 N N . GLU A 1 90 ? 12.026 0.527 -7.788 1.00 76.19 90 GLU A N 1
ATOM 703 C CA . GLU A 1 90 ? 12.410 1.456 -6.731 1.00 76.19 90 GLU A CA 1
ATOM 704 C C . GLU A 1 90 ? 11.220 2.265 -6.219 1.00 76.19 90 GLU A C 1
ATOM 706 O O . GLU A 1 90 ? 11.055 2.348 -5.008 1.00 76.19 90 GLU A O 1
ATOM 711 N N . ILE A 1 91 ? 10.327 2.763 -7.084 1.00 78.69 91 ILE A N 1
ATOM 712 C CA . ILE A 1 91 ? 9.176 3.578 -6.651 1.00 78.69 91 ILE A CA 1
ATOM 713 C C . ILE A 1 91 ? 8.316 2.849 -5.611 1.00 78.69 91 ILE A C 1
ATOM 715 O O . ILE A 1 91 ? 8.062 3.379 -4.527 1.00 78.69 91 ILE A O 1
ATOM 719 N N . VAL A 1 92 ? 7.867 1.624 -5.915 1.00 81.12 92 VAL A N 1
ATOM 720 C CA . VAL A 1 92 ? 6.997 0.867 -4.997 1.00 81.12 92 VAL A CA 1
ATOM 721 C C . VAL A 1 92 ? 7.741 0.517 -3.713 1.00 81.12 92 VAL A C 1
ATOM 723 O O . VAL A 1 92 ? 7.177 0.623 -2.623 1.00 81.12 92 VAL A O 1
ATOM 726 N N . THR A 1 93 ? 9.012 0.131 -3.825 1.00 84.44 93 THR A N 1
ATOM 727 C CA . THR A 1 93 ? 9.839 -0.252 -2.675 1.00 84.44 93 THR A CA 1
ATOM 728 C C . THR A 1 93 ? 10.088 0.938 -1.750 1.00 84.44 93 THR A C 1
ATOM 730 O O . THR A 1 93 ? 9.812 0.847 -0.554 1.00 84.44 93 THR A O 1
ATOM 733 N N . SER A 1 94 ? 10.561 2.061 -2.290 1.00 83.81 94 SER A N 1
ATOM 734 C CA . SER A 1 94 ? 10.869 3.275 -1.533 1.00 83.81 94 SER A CA 1
ATOM 735 C C . SER A 1 94 ? 9.617 3.868 -0.905 1.00 83.81 94 SER A C 1
ATOM 737 O O . SER A 1 94 ? 9.626 4.200 0.280 1.00 83.81 94 SER A O 1
ATOM 739 N N . PHE A 1 95 ? 8.498 3.910 -1.635 1.00 85.44 95 PHE A N 1
ATOM 740 C CA . PHE A 1 95 ? 7.258 4.418 -1.060 1.00 85.44 95 PHE A CA 1
ATOM 741 C C . PHE A 1 95 ? 6.697 3.496 0.033 1.00 85.44 95 PHE A C 1
ATOM 743 O O . PHE A 1 95 ? 6.245 3.978 1.071 1.00 85.44 95 PHE A O 1
ATOM 750 N N . THR A 1 96 ? 6.801 2.173 -0.136 1.00 88.56 96 THR A N 1
ATOM 751 C CA . THR A 1 96 ? 6.429 1.211 0.916 1.00 88.56 96 THR A CA 1
ATOM 752 C C . THR A 1 96 ? 7.281 1.400 2.173 1.00 88.56 96 THR A C 1
ATOM 754 O O . THR A 1 96 ? 6.738 1.421 3.278 1.00 88.56 96 THR A O 1
ATOM 757 N N . LYS A 1 97 ? 8.601 1.583 2.028 1.00 87.31 97 LYS A N 1
ATOM 758 C CA . LYS A 1 97 ? 9.513 1.860 3.153 1.00 87.31 97 LYS A CA 1
ATOM 759 C C . LYS A 1 97 ? 9.164 3.177 3.853 1.00 87.31 97 LYS A C 1
ATOM 761 O O . LYS A 1 97 ? 9.066 3.201 5.078 1.00 87.31 97 LYS A O 1
ATOM 766 N N . ALA A 1 98 ? 8.891 4.238 3.092 1.00 86.88 98 ALA A N 1
ATOM 767 C CA . ALA A 1 98 ? 8.474 5.527 3.639 1.00 86.88 98 ALA A C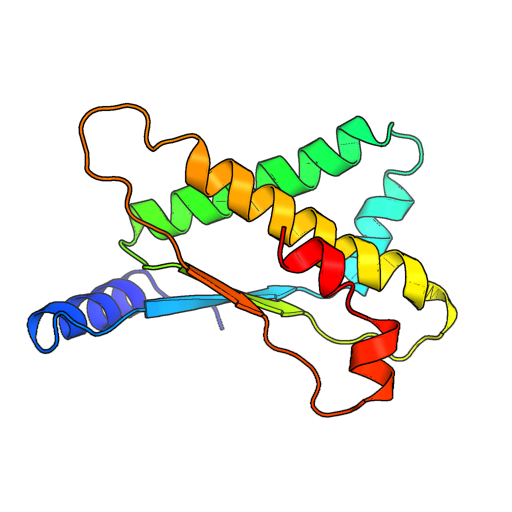A 1
ATOM 768 C C . ALA A 1 98 ? 7.157 5.429 4.432 1.00 86.88 98 ALA A C 1
ATOM 770 O O . ALA A 1 98 ? 7.045 6.002 5.515 1.00 86.88 98 ALA A O 1
ATOM 771 N N . LEU A 1 99 ? 6.174 4.662 3.941 1.00 88.81 99 LEU A N 1
ATOM 772 C CA . LEU A 1 99 ? 4.920 4.403 4.660 1.00 88.81 99 LEU A CA 1
ATOM 773 C C . LEU A 1 99 ? 5.148 3.644 5.967 1.00 88.81 99 LEU A C 1
ATOM 775 O O . LEU A 1 99 ? 4.616 4.049 6.999 1.00 88.81 99 LEU A O 1
ATOM 779 N N . ARG A 1 100 ? 5.974 2.588 5.949 1.00 88.06 100 ARG A N 1
ATOM 780 C CA . ARG A 1 100 ? 6.341 1.842 7.165 1.00 88.06 100 ARG A CA 1
ATOM 781 C C . ARG A 1 100 ? 6.952 2.764 8.213 1.00 88.06 100 ARG A C 1
ATOM 783 O O . ARG A 1 100 ? 6.511 2.751 9.359 1.00 88.06 100 ARG A O 1
ATOM 790 N N . TYR A 1 101 ? 7.910 3.593 7.806 1.00 86.50 101 TYR A N 1
ATOM 791 C CA . TYR A 1 101 ? 8.557 4.550 8.697 1.00 86.50 101 TYR A CA 1
ATOM 792 C C . TYR A 1 101 ? 7.554 5.556 9.282 1.00 86.50 101 TYR A C 1
ATOM 794 O O . TYR A 1 101 ? 7.449 5.699 10.501 1.00 86.50 101 TYR A O 1
ATOM 802 N N . ALA A 1 102 ? 6.730 6.178 8.432 1.00 86.25 102 ALA A N 1
ATOM 803 C CA . ALA A 1 102 ? 5.720 7.138 8.872 1.00 86.25 102 ALA A CA 1
ATOM 804 C C . ALA A 1 102 ? 4.712 6.520 9.861 1.00 86.25 102 ALA A C 1
ATOM 806 O O . ALA A 1 102 ? 4.288 7.185 10.809 1.00 86.25 102 ALA A O 1
ATOM 807 N N . PHE A 1 103 ? 4.329 5.255 9.661 1.00 86.56 103 PHE A N 1
ATOM 808 C CA . PHE A 1 103 ? 3.401 4.536 10.539 1.00 86.56 103 PHE A CA 1
ATOM 809 C C . PHE A 1 103 ? 4.034 4.142 11.883 1.00 86.56 103 PHE A C 1
ATOM 811 O O . PHE A 1 103 ? 3.312 3.976 12.866 1.00 86.56 103 PHE A O 1
ATOM 818 N N . GLN A 1 104 ? 5.363 4.038 11.957 1.00 81.38 104 GLN A N 1
ATOM 819 C CA . GLN A 1 104 ? 6.097 3.754 13.193 1.00 81.38 104 GLN A CA 1
ATOM 820 C C . GLN A 1 104 ? 6.327 5.014 14.049 1.00 81.38 104 GLN A C 1
ATOM 822 O O . GLN A 1 104 ? 6.237 4.932 15.274 1.00 81.38 104 GLN A O 1
ATOM 827 N N . GLU A 1 105 ? 6.554 6.181 13.432 1.00 73.19 105 GLU A N 1
ATOM 828 C CA . GLU A 1 105 ? 6.960 7.426 14.115 1.00 73.19 105 GLU A CA 1
ATOM 829 C C . GLU A 1 105 ? 5.995 7.953 15.199 1.00 73.19 105 GLU A C 1
ATOM 831 O O . GLU A 1 105 ? 6.427 8.689 16.086 1.00 73.19 105 GLU A O 1
ATOM 836 N N . ARG A 1 106 ? 4.697 7.614 15.173 1.00 56.75 106 ARG A N 1
ATOM 837 C CA . ARG A 1 106 ? 3.705 8.134 16.146 1.00 56.75 106 ARG A CA 1
ATOM 838 C C . ARG A 1 106 ? 3.257 7.157 17.230 1.00 56.75 106 ARG A C 1
ATOM 840 O O . ARG A 1 106 ? 2.390 7.503 18.028 1.00 56.75 106 ARG A O 1
ATOM 847 N N . ASN A 1 107 ? 3.890 5.995 17.349 1.00 53.75 107 ASN A N 1
ATOM 848 C CA . ASN A 1 107 ? 3.582 5.049 18.429 1.00 53.75 107 ASN A CA 1
ATOM 849 C C . ASN A 1 107 ? 4.218 5.418 19.790 1.00 53.75 107 ASN A C 1
ATOM 851 O O . ASN A 1 107 ? 4.161 4.636 20.735 1.00 53.75 107 ASN A O 1
ATOM 855 N N . SER A 1 108 ? 4.798 6.615 19.912 1.00 44.94 108 SER A N 1
ATOM 856 C CA . SER A 1 108 ? 5.639 7.028 21.044 1.00 44.94 108 SER A CA 1
ATOM 857 C C . SER A 1 108 ? 4.912 7.745 22.193 1.00 44.94 108 SER A C 1
ATOM 859 O O . SER A 1 108 ? 5.577 8.313 23.053 1.00 44.94 108 SER A O 1
ATOM 861 N N . VAL A 1 109 ? 3.574 7.741 22.264 1.00 48.28 109 VAL A N 1
ATOM 862 C CA . VAL A 1 109 ? 2.846 8.341 23.405 1.00 48.28 109 VAL A CA 1
ATOM 863 C C . VAL A 1 109 ? 1.644 7.477 23.804 1.00 48.28 109 VAL A C 1
ATOM 865 O O . VAL A 1 109 ? 0.563 7.633 23.254 1.00 48.28 109 VAL A O 1
ATOM 868 N N . ASN A 1 110 ? 1.846 6.560 24.760 1.00 43.91 1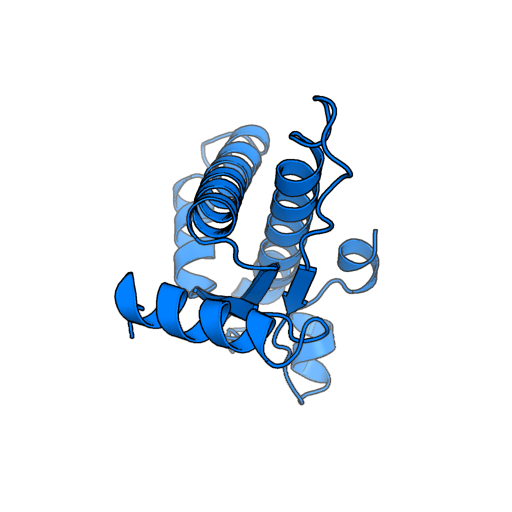10 ASN A N 1
ATOM 869 C CA . ASN A 1 110 ? 0.840 5.904 25.626 1.00 43.91 110 ASN A CA 1
ATOM 870 C C . ASN A 1 110 ? -0.467 5.346 25.016 1.00 43.91 110 ASN A C 1
ATOM 872 O O . ASN A 1 110 ? -1.406 5.031 25.745 1.00 43.91 110 ASN A O 1
ATOM 876 N N . ILE A 1 111 ? -0.525 5.133 23.708 1.00 48.41 111 ILE A N 1
ATOM 877 C CA . ILE A 1 111 ? -1.624 4.459 23.020 1.00 48.41 111 ILE A CA 1
ATOM 878 C C . ILE A 1 111 ? -1.018 3.198 22.419 1.00 48.41 111 ILE A C 1
ATOM 880 O O . ILE A 1 111 ? 0.042 3.269 21.798 1.00 48.41 111 ILE A O 1
ATOM 884 N N . LYS A 1 112 ? -1.651 2.033 22.635 1.00 49.81 112 LYS A N 1
ATOM 885 C CA . LYS A 1 112 ? -1.217 0.787 21.985 1.00 49.81 112 LYS A CA 1
ATOM 886 C C . LYS A 1 112 ? -0.973 1.084 20.501 1.00 49.81 112 LYS A C 1
ATOM 888 O O . LYS A 1 112 ? -1.877 1.653 19.885 1.00 49.81 112 LYS A O 1
ATOM 893 N N . PRO A 1 113 ? 0.197 0.728 19.946 1.00 56.50 113 PRO A N 1
ATOM 894 C CA . PRO A 1 113 ? 0.505 1.027 18.560 1.00 56.50 113 PRO A CA 1
ATOM 895 C C . PRO A 1 113 ? -0.618 0.487 17.677 1.00 56.50 113 PRO A C 1
ATOM 897 O O . PRO A 1 113 ? -0.865 -0.722 17.659 1.00 56.50 113 PRO A O 1
ATOM 900 N N . LYS A 1 114 ? -1.352 1.378 16.998 1.00 67.19 114 LYS A N 1
ATOM 901 C CA . LYS A 1 114 ? -2.304 0.941 15.977 1.00 67.19 114 LYS A CA 1
ATOM 902 C C . LYS A 1 114 ? -1.447 0.457 14.818 1.00 67.19 114 LYS A C 1
ATOM 904 O O . LYS A 1 114 ? -0.798 1.253 14.146 1.00 67.19 114 LYS A O 1
ATOM 909 N N . GLU A 1 115 ? -1.404 -0.854 14.627 1.00 82.06 115 GLU A N 1
ATOM 910 C CA . GLU A 1 115 ? -0.718 -1.441 13.486 1.00 82.06 115 GLU A CA 1
ATOM 911 C C . GLU A 1 115 ? -1.513 -1.104 12.222 1.00 82.06 115 GLU A C 1
ATOM 913 O O . GLU A 1 115 ? -2.598 -1.640 11.983 1.00 82.06 115 GLU A O 1
ATOM 918 N N . PHE A 1 116 ? -1.005 -0.142 11.453 1.00 90.44 116 PHE A N 1
ATOM 919 C CA . PHE A 1 116 ? -1.563 0.209 10.156 1.00 90.44 116 PHE A CA 1
ATOM 920 C C . PHE A 1 116 ? -1.142 -0.821 9.110 1.00 90.44 116 PHE A C 1
ATOM 922 O O . PHE A 1 116 ? 0.029 -1.186 9.002 1.00 90.44 116 PHE A O 1
ATOM 929 N N . LEU A 1 117 ? -2.105 -1.260 8.307 1.00 93.38 117 LEU A N 1
ATOM 930 C CA . LEU A 1 117 ? -1.898 -2.232 7.247 1.00 93.38 117 LEU A CA 1
ATOM 931 C C . LEU A 1 117 ? -1.355 -1.549 5.991 1.00 93.38 117 LEU A C 1
ATOM 933 O O . LEU A 1 117 ? -1.814 -0.478 5.589 1.00 93.38 117 LEU A O 1
ATOM 937 N N . ILE A 1 118 ? -0.403 -2.206 5.337 1.00 92.44 118 ILE A N 1
ATOM 938 C CA . ILE A 1 118 ? 0.038 -1.853 3.990 1.00 92.44 118 ILE A CA 1
ATOM 939 C C . ILE A 1 118 ? -0.201 -3.077 3.117 1.00 92.44 118 ILE A C 1
ATOM 941 O O . ILE A 1 118 ? 0.329 -4.156 3.383 1.00 92.44 118 ILE A O 1
ATOM 945 N N . SER A 1 119 ? -1.003 -2.900 2.078 1.00 93.19 119 SER A N 1
ATOM 946 C CA . SER A 1 119 ? -1.225 -3.887 1.026 1.00 93.19 119 SER A CA 1
ATOM 947 C C . SER A 1 119 ? -0.775 -3.326 -0.317 1.00 93.19 119 SER A C 1
ATOM 949 O O . SER A 1 119 ? -0.543 -2.124 -0.458 1.00 93.19 119 SER A O 1
ATOM 951 N N . ILE A 1 120 ? -0.556 -4.216 -1.278 1.00 89.75 120 ILE A N 1
ATOM 952 C CA . ILE A 1 120 ? -0.104 -3.867 -2.619 1.00 89.75 120 ILE A CA 1
ATOM 953 C C . ILE A 1 120 ? -0.967 -4.660 -3.588 1.00 89.75 120 ILE A C 1
ATOM 955 O O . ILE A 1 120 ? -0.934 -5.894 -3.575 1.00 89.75 120 ILE A O 1
ATOM 959 N N . THR A 1 121 ? -1.688 -3.957 -4.454 1.00 89.00 121 THR A N 1
ATOM 960 C CA . THR A 1 121 ? -2.324 -4.567 -5.615 1.00 89.00 121 THR A CA 1
ATOM 961 C C . THR A 1 121 ? -1.225 -4.905 -6.624 1.00 89.00 121 THR A C 1
ATOM 963 O O . THR A 1 121 ? -0.443 -4.041 -7.032 1.00 89.00 121 THR A O 1
ATOM 966 N N . SER A 1 122 ? -1.116 -6.190 -6.971 1.00 85.31 122 SER A N 1
ATOM 967 C CA . SER A 1 122 ? -0.045 -6.735 -7.811 1.00 85.31 122 SER A CA 1
ATOM 968 C C . SER A 1 122 ? -0.568 -7.382 -9.092 1.00 85.31 122 SER A C 1
ATOM 970 O O . SER A 1 122 ? -1.745 -7.736 -9.208 1.00 85.31 122 SER A O 1
ATOM 972 N N . SER A 1 123 ? 0.313 -7.489 -10.090 1.00 83.12 123 SER A N 1
ATOM 973 C CA . SER A 1 123 ? -0.050 -8.063 -11.379 1.00 83.12 123 SER A CA 1
ATOM 974 C C . SER A 1 123 ? -0.249 -9.565 -11.246 1.00 83.12 123 SER A C 1
ATOM 976 O O . SER A 1 123 ? 0.469 -10.247 -10.517 1.00 83.12 123 SER A O 1
ATOM 978 N N . LYS A 1 124 ? -1.184 -10.110 -12.023 1.00 85.75 124 LYS A N 1
ATOM 979 C CA . LYS A 1 124 ? -1.316 -11.561 -12.178 1.00 85.75 124 LYS A CA 1
ATOM 980 C C . LYS A 1 124 ? -0.260 -12.165 -13.115 1.00 85.75 124 LYS A C 1
ATOM 982 O O . LYS A 1 124 ? -0.166 -13.386 -13.197 1.00 85.75 124 LYS A O 1
ATOM 987 N N . TYR A 1 125 ? 0.487 -11.346 -13.861 1.00 85.69 125 TYR A N 1
ATOM 988 C CA . TYR A 1 125 ? 1.427 -11.812 -14.879 1.00 85.69 125 TYR A CA 1
ATOM 989 C C . TYR A 1 125 ? 2.849 -11.962 -14.306 1.00 85.69 125 TYR A C 1
ATOM 991 O O . TYR A 1 125 ? 3.404 -10.993 -13.786 1.00 85.69 125 TYR A O 1
ATOM 999 N N . PRO A 1 126 ? 3.492 -13.142 -14.438 1.00 86.25 126 PRO A N 1
ATOM 1000 C CA . PRO A 1 126 ? 4.806 -13.399 -13.839 1.00 86.25 126 PRO A CA 1
ATOM 1001 C C . PRO A 1 126 ? 5.918 -12.439 -14.268 1.00 86.25 126 PRO A C 1
ATOM 1003 O O . PRO A 1 126 ? 6.758 -12.079 -13.447 1.00 86.25 126 PRO A O 1
ATOM 1006 N N . LYS A 1 127 ? 5.921 -12.012 -15.538 1.00 82.75 127 LYS A N 1
ATOM 1007 C CA . LYS A 1 127 ? 6.917 -11.065 -16.052 1.00 82.75 127 LYS A CA 1
ATOM 1008 C C . LYS A 1 127 ? 6.831 -9.725 -15.319 1.00 82.75 127 LYS A C 1
ATOM 1010 O O . LYS A 1 127 ? 7.825 -9.264 -14.779 1.00 82.75 127 LYS A O 1
ATOM 1015 N N . GLU A 1 128 ? 5.629 -9.165 -15.213 1.00 79.62 128 GLU A N 1
ATOM 1016 C CA . GLU A 1 128 ? 5.384 -7.914 -14.486 1.00 79.62 128 GLU A CA 1
ATOM 1017 C C . GLU A 1 128 ? 5.756 -8.062 -13.003 1.00 79.62 128 GLU A C 1
ATOM 1019 O O . GLU A 1 128 ? 6.417 -7.200 -12.440 1.00 79.62 128 GLU A O 1
ATOM 1024 N N . LEU A 1 129 ? 5.450 -9.197 -12.366 1.00 82.81 129 LEU A N 1
ATOM 1025 C CA . LEU A 1 129 ? 5.877 -9.450 -10.984 1.00 82.81 129 LEU A CA 1
ATOM 1026 C C . LEU A 1 129 ? 7.406 -9.416 -10.807 1.00 82.81 129 LEU A C 1
ATOM 1028 O O . LEU A 1 129 ? 7.890 -8.883 -9.809 1.00 82.81 129 LEU A O 1
ATOM 1032 N N . ALA A 1 130 ? 8.162 -9.977 -11.753 1.00 82.06 130 ALA A N 1
ATOM 1033 C CA . ALA A 1 130 ? 9.623 -9.983 -11.718 1.00 82.06 130 ALA A CA 1
ATOM 1034 C C . ALA A 1 130 ? 10.233 -8.613 -12.061 1.00 82.06 130 ALA A C 1
ATOM 1036 O O . ALA A 1 130 ? 11.267 -8.234 -11.499 1.00 82.06 130 ALA A O 1
ATOM 1037 N N . ASP A 1 131 ? 9.588 -7.876 -12.964 1.00 77.75 131 ASP A N 1
ATOM 1038 C CA . ASP A 1 131 ? 10.094 -6.635 -13.547 1.00 77.75 131 ASP A CA 1
ATOM 1039 C C . ASP A 1 131 ? 9.690 -5.383 -12.755 1.00 77.75 131 ASP A C 1
ATO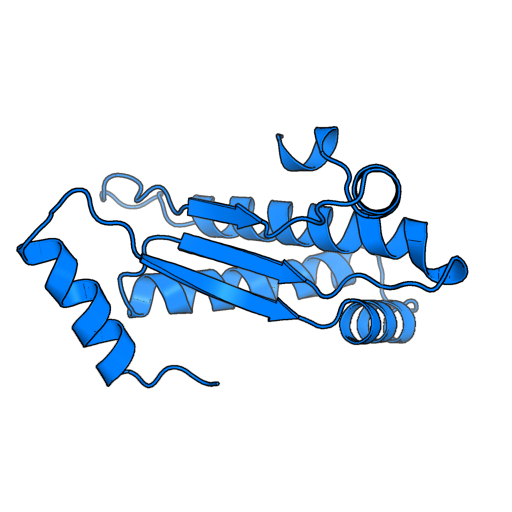M 1041 O O . ASP A 1 131 ? 10.427 -4.403 -12.776 1.00 77.75 131 ASP A O 1
ATOM 1045 N N . ASP A 1 132 ? 8.606 -5.425 -11.978 1.00 76.56 132 ASP A N 1
ATOM 1046 C CA . ASP A 1 132 ? 8.050 -4.239 -11.312 1.00 76.56 132 ASP A CA 1
ATOM 1047 C C . ASP A 1 132 ? 8.152 -4.240 -9.784 1.00 76.56 132 ASP A C 1
ATOM 1049 O O . ASP A 1 132 ? 7.847 -3.220 -9.159 1.00 76.56 132 ASP A O 1
ATOM 1053 N N . TYR A 1 133 ? 8.559 -5.352 -9.163 1.00 80.19 133 TYR A N 1
ATOM 1054 C CA . TYR A 1 133 ? 8.581 -5.487 -7.706 1.00 80.19 133 TYR A CA 1
ATOM 1055 C C . TYR A 1 133 ? 9.900 -6.039 -7.187 1.00 80.19 133 TYR A C 1
ATOM 1057 O O . TYR A 1 133 ? 10.437 -7.031 -7.677 1.00 80.19 133 TYR A O 1
ATOM 1065 N N . ASN A 1 134 ? 10.380 -5.450 -6.093 1.00 85.12 134 ASN A N 1
ATOM 1066 C CA . ASN A 1 134 ? 11.439 -6.034 -5.284 1.00 85.12 134 ASN A CA 1
ATOM 1067 C C . ASN A 1 134 ? 10.843 -6.649 -4.011 1.00 85.12 134 ASN A C 1
ATOM 1069 O O . ASN A 1 134 ? 10.932 -6.084 -2.922 1.00 85.12 134 ASN A O 1
ATOM 1073 N N . PHE A 1 135 ? 10.223 -7.828 -4.135 1.00 82.94 135 PHE A N 1
ATOM 1074 C CA . PHE A 1 135 ? 9.565 -8.504 -3.005 1.00 82.94 135 PHE A CA 1
ATOM 1075 C C . PHE A 1 135 ? 10.490 -8.756 -1.809 1.00 82.94 135 PHE A C 1
ATOM 1077 O O . PHE A 1 135 ? 10.022 -8.798 -0.672 1.00 82.94 135 PHE A O 1
ATOM 1084 N N . LYS A 1 136 ? 11.797 -8.920 -2.048 1.00 85.31 136 LYS A N 1
ATOM 1085 C CA . LYS A 1 136 ? 12.787 -9.103 -0.981 1.00 85.31 136 LYS A CA 1
ATOM 1086 C C . LYS A 1 136 ? 12.925 -7.842 -0.130 1.00 85.31 136 LYS A C 1
ATOM 1088 O O . LYS A 1 136 ? 13.005 -7.946 1.089 1.00 85.31 136 LYS A O 1
ATOM 1093 N N . GLU A 1 137 ? 12.939 -6.675 -0.765 1.00 83.06 137 GLU A N 1
ATOM 1094 C CA . GLU A 1 137 ? 13.062 -5.386 -0.084 1.00 83.06 137 GLU A CA 1
ATOM 1095 C C . GLU A 1 137 ? 11.732 -4.881 0.478 1.00 83.06 137 GLU A C 1
ATOM 1097 O O . GLU A 1 137 ? 11.731 -4.260 1.532 1.00 83.06 137 GLU A O 1
ATOM 1102 N N . ILE A 1 138 ? 10.605 -5.195 -0.167 1.00 80.12 138 ILE A N 1
ATOM 1103 C CA . ILE A 1 138 ? 9.258 -4.845 0.318 1.00 80.12 138 ILE A CA 1
ATOM 1104 C C . ILE A 1 138 ? 8.926 -5.558 1.636 1.00 80.12 138 ILE A C 1
ATOM 1106 O O . ILE A 1 138 ? 8.162 -5.031 2.438 1.00 80.12 138 ILE A O 1
ATOM 1110 N N . LYS A 1 139 ? 9.462 -6.763 1.872 1.00 72.31 139 LYS A N 1
ATOM 1111 C CA . LYS A 1 139 ? 9.186 -7.532 3.097 1.00 72.31 139 LYS A CA 1
ATOM 1112 C C . LYS A 1 139 ? 9.909 -6.999 4.338 1.00 72.31 139 LYS A C 1
ATOM 111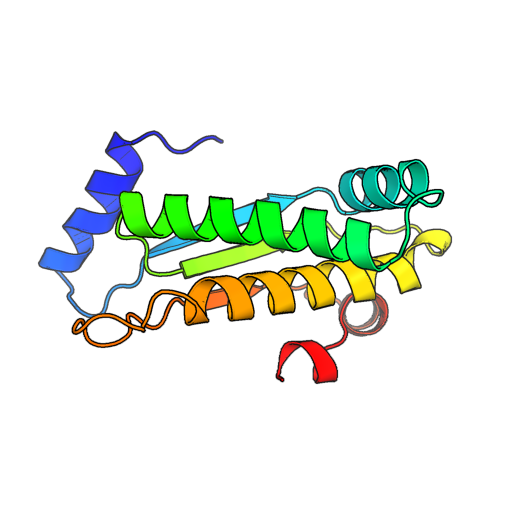4 O O . LYS A 1 139 ? 9.387 -7.208 5.431 1.00 72.31 139 LYS A O 1
ATOM 1119 N N . LYS A 1 140 ? 11.059 -6.341 4.174 1.00 62.84 140 LYS A N 1
ATOM 1120 C CA . LYS A 1 140 ? 11.892 -5.813 5.269 1.00 62.84 140 LYS A CA 1
ATOM 1121 C C . LYS A 1 140 ? 11.273 -4.575 5.894 1.00 62.84 140 LYS A C 1
ATOM 1123 O O . LYS A 1 140 ? 11.149 -4.559 7.129 1.00 62.84 140 LYS A O 1
#